Protein AF-A0A645HRT8-F1 (afdb_monomer_lite)

Secondary structure (DSSP, 8-state):
--SSHHHHHHHHHHHHTGGGTT-HHHHHHHHHHHHHHHHHHHHHS-HHHHHHHHHHHHHHHHHHHHHTT--HHHHHHTHHHHHHHHHHHHHHHHHHHHHT--EETTEE--

Foldseek 3Di:
DDPDDVRVLLVCLVCLCVVVVVDLVSLVVVLCCQQCVLVVCVVPHDVVVSVVVLVVVLVVLQVVCVVVVHDSVCCNVCVNVVSVSSVSSSVVNVVCVVVQQSADVNRRDD

Structure (mmCIF, N/CA/C/O backbone):
data_AF-A0A645HRT8-F1
#
_entry.id   AF-A0A645HRT8-F1
#
loop_
_atom_site.group_PDB
_ato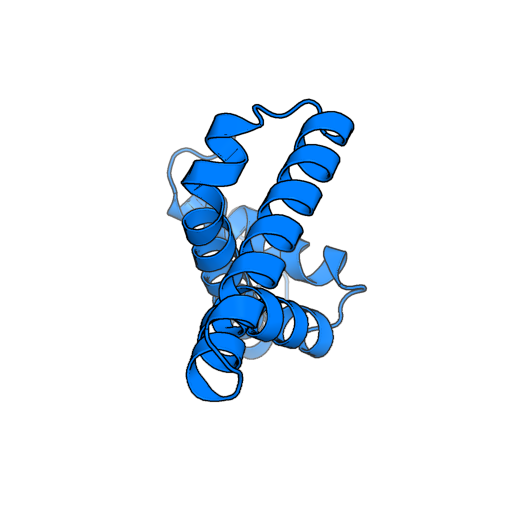m_site.id
_atom_site.type_symbol
_atom_site.label_atom_id
_atom_site.label_alt_id
_atom_site.label_comp_id
_atom_site.label_asym_id
_atom_site.label_entity_id
_atom_site.label_seq_id
_atom_site.pdbx_PDB_ins_code
_atom_site.Cartn_x
_atom_site.Cartn_y
_atom_site.Cartn_z
_atom_site.occupancy
_atom_site.B_iso_or_equiv
_atom_site.auth_seq_id
_atom_site.auth_comp_id
_atom_site.auth_asym_id
_atom_site.auth_atom_id
_atom_site.pdbx_PDB_model_num
ATOM 1 N N . MET A 1 1 ? -23.014 8.553 2.210 1.00 74.31 1 MET A N 1
ATOM 2 C CA . MET A 1 1 ? -23.160 7.645 3.375 1.00 74.31 1 MET A CA 1
ATOM 3 C C . MET A 1 1 ? -22.363 8.169 4.558 1.00 74.31 1 MET A C 1
ATOM 5 O O . MET A 1 1 ? -22.866 8.073 5.666 1.00 74.31 1 MET A O 1
ATOM 9 N N . TYR A 1 2 ? -21.183 8.746 4.314 1.00 83.88 2 TYR A N 1
ATOM 10 C CA . TYR A 1 2 ? -20.426 9.544 5.279 1.00 83.88 2 TYR A CA 1
ATOM 11 C C . TYR A 1 2 ? -20.302 10.979 4.769 1.00 83.88 2 TYR A C 1
ATOM 13 O O . TYR A 1 2 ? -20.297 11.171 3.549 1.00 83.88 2 TYR A O 1
ATOM 21 N N . ASP A 1 3 ? -20.225 11.938 5.689 1.00 86.38 3 ASP A N 1
ATOM 22 C CA . ASP A 1 3 ? -20.202 13.371 5.373 1.00 86.38 3 ASP A CA 1
ATOM 23 C C . ASP A 1 3 ? -18.773 13.905 5.195 1.00 86.38 3 ASP A C 1
ATOM 25 O O . ASP A 1 3 ? -18.561 14.916 4.527 1.00 86.38 3 ASP A O 1
ATOM 29 N N . ASN A 1 4 ? -17.781 13.202 5.746 1.00 91.62 4 ASN A N 1
ATOM 30 C CA . ASN A 1 4 ? -16.364 13.534 5.642 1.00 91.62 4 ASN A CA 1
ATOM 31 C C . ASN A 1 4 ? -15.490 12.264 5.582 1.00 91.62 4 ASN A C 1
ATOM 33 O O . ASN A 1 4 ? -15.971 11.127 5.664 1.00 91.62 4 ASN A O 1
ATOM 37 N N . TYR A 1 5 ? -14.192 12.477 5.370 1.00 89.69 5 TYR A N 1
ATOM 38 C CA . TYR A 1 5 ? -13.203 11.411 5.249 1.00 89.69 5 TYR A CA 1
ATOM 39 C C . TYR A 1 5 ? -12.982 10.676 6.576 1.00 89.69 5 TYR A C 1
ATOM 41 O O . TYR A 1 5 ? -12.878 9.449 6.563 1.00 89.69 5 TYR A O 1
ATOM 49 N N . GLU A 1 6 ? -12.955 11.386 7.708 1.00 87.94 6 GLU A N 1
ATOM 50 C CA . GLU A 1 6 ? -12.772 10.766 9.022 1.00 87.94 6 GLU A CA 1
ATOM 51 C C . GLU A 1 6 ? -13.903 9.781 9.353 1.00 87.94 6 GLU A C 1
ATOM 53 O O . GLU A 1 6 ? -13.641 8.645 9.747 1.00 87.94 6 GLU A O 1
ATOM 58 N N . ASP A 1 7 ? -15.153 10.168 9.105 1.00 86.69 7 ASP A N 1
ATOM 59 C CA . ASP A 1 7 ? -16.335 9.332 9.320 1.00 86.69 7 ASP A CA 1
ATOM 60 C C . ASP A 1 7 ? -16.302 8.077 8.442 1.00 86.69 7 ASP A C 1
ATOM 62 O O . ASP A 1 7 ? -16.675 6.981 8.878 1.00 86.69 7 ASP A O 1
ATOM 66 N N . ALA A 1 8 ? -15.828 8.219 7.200 1.00 89.44 8 ALA A N 1
ATOM 67 C CA . ALA A 1 8 ? -15.639 7.091 6.301 1.00 89.44 8 ALA A CA 1
ATOM 68 C C . ALA A 1 8 ? -14.543 6.147 6.812 1.00 89.44 8 ALA A C 1
ATOM 70 O O . ALA A 1 8 ? -14.750 4.932 6.842 1.00 89.44 8 ALA A O 1
ATOM 71 N N . LEU A 1 9 ? -13.405 6.687 7.252 1.00 89.06 9 LEU A N 1
ATOM 72 C CA . LEU A 1 9 ? -12.297 5.906 7.796 1.00 89.06 9 LEU A CA 1
ATOM 73 C C . LEU A 1 9 ? -12.735 5.121 9.043 1.00 89.06 9 LEU A C 1
ATOM 75 O O . LEU A 1 9 ? -12.528 3.907 9.113 1.00 89.06 9 LEU A O 1
ATOM 79 N N . GLU A 1 10 ? -13.421 5.772 9.981 1.00 87.12 10 GLU A N 1
ATOM 80 C CA . GLU A 1 10 ? -13.972 5.152 11.193 1.00 87.12 10 GLU A CA 1
ATOM 81 C C . GLU A 1 10 ? -15.011 4.068 10.857 1.00 87.12 10 GLU A C 1
ATOM 83 O O . GLU A 1 10 ? -15.028 2.968 11.421 1.00 87.12 10 GLU A O 1
ATOM 88 N N . GLY A 1 11 ? -15.877 4.347 9.881 1.00 85.06 11 GLY A N 1
ATOM 89 C CA . GLY A 1 11 ? -16.876 3.409 9.387 1.00 85.06 11 GLY A CA 1
ATOM 90 C C . GLY A 1 11 ? -16.275 2.129 8.802 1.00 85.06 11 GLY A C 1
ATOM 91 O O . GLY A 1 11 ? -16.716 1.025 9.134 1.00 85.06 11 GLY A O 1
ATOM 92 N N . PHE A 1 12 ? -15.249 2.268 7.962 1.00 86.75 12 PHE A N 1
ATOM 93 C CA . PHE A 1 12 ? -14.576 1.147 7.301 1.00 86.75 12 PHE A CA 1
ATOM 94 C C . PHE A 1 12 ? -13.651 0.354 8.233 1.00 86.75 12 PHE A C 1
ATOM 96 O O . PHE A 1 12 ? -13.495 -0.859 8.057 1.00 86.75 12 PHE A O 1
ATOM 103 N N . THR A 1 13 ? -13.088 0.999 9.256 1.00 87.31 13 THR A N 1
ATOM 104 C CA . THR A 1 13 ? -12.141 0.394 10.208 1.00 87.31 13 THR A CA 1
ATOM 105 C C . THR A 1 13 ? -12.698 -0.850 10.911 1.00 87.31 13 THR A C 1
ATOM 107 O O . THR A 1 13 ? -11.959 -1.791 11.210 1.00 87.31 13 THR A O 1
ATOM 110 N N . LYS A 1 14 ? -14.015 -0.913 11.125 1.00 78.31 14 LYS A N 1
ATOM 111 C CA . LYS A 1 14 ? -14.680 -2.056 11.779 1.00 78.31 14 LYS A CA 1
ATOM 112 C C . LYS A 1 14 ? -14.70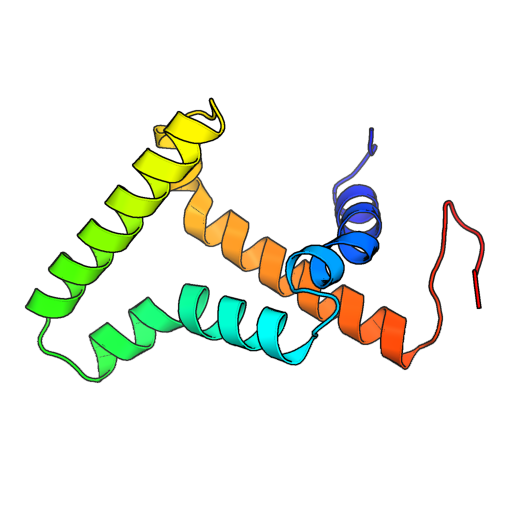2 -3.319 10.928 1.00 78.31 14 LYS A C 1
ATOM 114 O O . LYS A 1 14 ? -14.714 -4.420 11.466 1.00 78.31 14 LYS A O 1
ATOM 119 N N . ASN A 1 15 ? -14.703 -3.159 9.608 1.00 86.44 15 ASN A N 1
ATOM 120 C CA . ASN A 1 15 ? -14.867 -4.265 8.670 1.00 86.44 15 ASN A CA 1
ATOM 121 C C . ASN A 1 15 ? -13.540 -4.702 8.047 1.00 86.44 15 ASN A C 1
ATOM 123 O O . ASN A 1 15 ? -13.454 -5.811 7.528 1.00 86.44 15 ASN A O 1
ATOM 127 N N . VAL A 1 16 ? -12.500 -3.861 8.108 1.00 91.56 16 VAL A N 1
ATOM 128 C CA . VAL A 1 16 ? -11.238 -4.117 7.398 1.00 91.56 16 VAL A CA 1
ATOM 129 C C . VAL A 1 16 ? -10.613 -5.462 7.784 1.00 91.56 16 VAL A C 1
ATOM 131 O O . VAL A 1 16 ? -10.195 -6.219 6.915 1.00 91.56 16 VAL A O 1
ATOM 134 N N . ILE A 1 17 ? -10.634 -5.816 9.071 1.00 92.50 17 ILE A N 1
ATOM 135 C CA . ILE A 1 17 ? -10.040 -7.060 9.583 1.00 92.50 17 ILE A CA 1
ATOM 136 C C . ILE A 1 17 ? -10.903 -8.286 9.261 1.00 92.50 17 ILE A C 1
ATOM 138 O O . ILE A 1 17 ? -10.376 -9.389 9.104 1.00 92.50 17 ILE A O 1
ATOM 142 N N . ALA A 1 18 ? -12.214 -8.107 9.075 1.00 91.31 18 ALA A N 1
ATOM 143 C CA . ALA A 1 18 ? -13.110 -9.189 8.676 1.00 91.31 18 ALA A CA 1
ATOM 144 C C . ALA A 1 18 ? -12.764 -9.734 7.278 1.00 91.31 18 ALA A C 1
ATOM 146 O O . ALA A 1 18 ? -12.860 -10.942 7.064 1.00 91.31 18 ALA A O 1
ATOM 147 N N . PHE A 1 19 ? -12.255 -8.893 6.364 1.00 91.25 19 PHE A N 1
ATOM 148 C CA . PHE A 1 19 ? -11.754 -9.345 5.056 1.00 91.25 19 PHE A CA 1
ATOM 149 C C . PHE A 1 19 ? -10.559 -10.302 5.160 1.00 91.25 19 PHE A C 1
ATOM 151 O O . PHE A 1 19 ? -10.325 -11.094 4.251 1.00 91.25 19 PHE A O 1
ATOM 158 N N . PHE A 1 20 ? -9.835 -10.269 6.279 1.00 94.44 20 PHE A N 1
ATOM 159 C CA . PHE A 1 20 ? -8.686 -11.130 6.559 1.00 94.44 20 PHE A CA 1
ATOM 160 C C . PHE A 1 20 ? -9.031 -12.260 7.539 1.00 94.44 20 PHE A C 1
ATOM 162 O O . PHE A 1 20 ? -8.177 -12.703 8.308 1.00 94.44 20 PHE A O 1
ATOM 169 N N . GLY A 1 21 ? -10.292 -12.707 7.570 1.00 92.38 21 GLY A N 1
ATOM 170 C CA . GLY A 1 21 ? -10.729 -13.790 8.459 1.00 92.38 21 GLY A CA 1
ATOM 171 C C . GLY A 1 21 ? -10.584 -13.438 9.941 1.00 92.38 21 GLY A C 1
ATOM 172 O O . GLY A 1 21 ? -10.276 -14.297 10.761 1.00 92.38 21 GLY A O 1
ATOM 173 N N . ASN A 1 22 ? -10.747 -12.156 10.275 1.00 91.56 22 ASN A N 1
ATOM 174 C CA . ASN A 1 22 ? -10.535 -11.591 11.605 1.00 91.56 22 ASN A CA 1
ATOM 175 C C . ASN A 1 22 ? -9.074 -11.658 12.121 1.00 91.56 22 ASN A C 1
ATOM 177 O O . ASN A 1 22 ? -8.818 -11.496 13.317 1.00 91.56 22 ASN A O 1
ATOM 181 N N . SER A 1 23 ? -8.099 -11.887 11.230 1.00 94.00 23 SER A N 1
ATOM 182 C CA . SER A 1 23 ? -6.674 -11.968 11.567 1.00 94.00 23 SER A CA 1
ATOM 183 C C . SER A 1 23 ? -5.938 -10.656 11.287 1.00 94.00 23 SER A C 1
ATOM 185 O O . SER A 1 23 ? -5.655 -10.299 10.143 1.00 94.00 23 SER A O 1
ATOM 187 N N . TYR A 1 24 ? -5.543 -9.966 12.360 1.00 92.88 24 TYR A N 1
ATOM 188 C CA . TYR A 1 24 ? -4.714 -8.755 12.282 1.00 92.88 24 TYR A CA 1
ATOM 189 C C . TYR A 1 24 ? -3.339 -9.025 11.667 1.00 92.88 24 TYR A C 1
ATOM 191 O O . TYR A 1 24 ? -2.826 -8.204 10.913 1.00 92.88 24 TYR A O 1
ATOM 199 N N . VAL A 1 25 ? -2.751 -10.188 11.965 1.00 95.38 25 VAL A N 1
ATOM 200 C CA . VAL A 1 25 ? -1.444 -10.580 11.423 1.00 95.38 25 VAL A CA 1
ATOM 201 C C . VAL A 1 25 ? -1.522 -10.696 9.903 1.00 95.38 25 VAL A C 1
ATOM 203 O O . VAL A 1 25 ? -0.674 -10.146 9.205 1.00 95.38 25 VAL A O 1
ATOM 206 N N . ALA A 1 26 ? -2.572 -11.341 9.383 1.00 96.38 26 ALA A N 1
ATOM 207 C CA . ALA A 1 26 ? -2.777 -11.464 7.944 1.00 96.38 26 ALA A CA 1
ATOM 208 C C . ALA A 1 26 ? -2.977 -10.093 7.275 1.00 96.38 26 ALA A C 1
ATOM 210 O O . ALA A 1 26 ? -2.359 -9.831 6.246 1.00 96.38 26 ALA A O 1
ATOM 211 N N . ALA A 1 27 ? -3.767 -9.201 7.885 1.00 96.38 27 ALA A N 1
ATOM 212 C CA . ALA A 1 27 ? -4.003 -7.851 7.367 1.00 96.38 27 ALA A CA 1
ATOM 213 C C . ALA A 1 27 ? -2.712 -7.015 7.271 1.00 96.38 27 ALA A C 1
ATOM 215 O O . ALA A 1 27 ? -2.445 -6.389 6.243 1.00 96.38 27 ALA A O 1
ATOM 216 N N . ILE A 1 28 ? -1.886 -7.036 8.324 1.00 96.12 28 ILE A N 1
ATOM 217 C CA . ILE A 1 28 ? -0.614 -6.302 8.375 1.00 96.12 28 ILE A CA 1
ATOM 218 C C . ILE A 1 28 ? 0.384 -6.875 7.368 1.00 96.12 28 ILE A C 1
ATOM 220 O O . ILE A 1 28 ? 0.992 -6.113 6.623 1.00 96.12 28 ILE A O 1
ATOM 224 N N . LEU A 1 29 ? 0.544 -8.202 7.317 1.00 96.94 29 LEU A N 1
ATOM 225 C CA . LEU A 1 29 ? 1.463 -8.845 6.373 1.00 96.94 29 LEU A CA 1
ATOM 226 C C . LEU A 1 29 ? 1.060 -8.563 4.928 1.00 96.94 29 LEU A C 1
ATOM 228 O O . LEU A 1 29 ? 1.907 -8.189 4.120 1.00 96.94 29 LEU A O 1
ATOM 232 N N . PHE A 1 30 ? -0.232 -8.680 4.616 1.00 96.62 30 PHE A N 1
ATOM 233 C CA . PHE A 1 30 ? -0.751 -8.340 3.298 1.00 96.62 30 PHE A CA 1
ATOM 234 C C . PHE A 1 30 ? -0.418 -6.894 2.922 1.00 96.62 30 PHE A C 1
ATOM 236 O O . PHE A 1 30 ? 0.072 -6.638 1.820 1.00 96.62 30 PHE A O 1
ATOM 243 N N . TRP A 1 31 ? -0.649 -5.950 3.839 1.00 97.38 31 TRP A N 1
ATOM 244 C CA . TRP A 1 31 ? -0.369 -4.540 3.600 1.00 97.38 31 TRP A CA 1
ATOM 245 C C . TRP A 1 31 ? 1.129 -4.260 3.427 1.00 97.38 31 TRP A C 1
ATOM 247 O O . TRP A 1 31 ? 1.505 -3.602 2.459 1.00 97.38 31 TRP A O 1
ATOM 257 N N . LEU A 1 32 ? 1.988 -4.802 4.296 1.00 96.69 32 LEU A N 1
ATOM 258 C CA . LEU A 1 32 ? 3.442 -4.626 4.220 1.00 96.69 32 LEU A CA 1
ATOM 259 C C . LEU A 1 32 ? 4.018 -5.180 2.916 1.00 96.69 32 LEU A C 1
ATOM 261 O O . LEU A 1 32 ? 4.812 -4.505 2.268 1.00 96.69 32 LEU A O 1
ATOM 265 N N . ILE A 1 33 ? 3.593 -6.378 2.508 1.00 95.62 33 ILE A N 1
ATOM 266 C CA . ILE A 1 33 ? 4.039 -6.988 1.251 1.00 95.62 33 ILE A CA 1
ATOM 267 C C . ILE A 1 33 ? 3.539 -6.167 0.058 1.00 95.62 33 ILE A C 1
ATOM 269 O O . ILE A 1 33 ? 4.303 -5.905 -0.865 1.00 95.62 33 ILE A O 1
ATOM 273 N N . SER A 1 34 ? 2.283 -5.717 0.075 1.00 95.25 34 SER A N 1
ATOM 274 C CA . SER A 1 34 ? 1.704 -4.988 -1.061 1.00 95.25 34 SER A CA 1
ATOM 275 C C . SER A 1 34 ? 2.286 -3.580 -1.214 1.00 95.25 34 SER A C 1
ATOM 277 O O . SER A 1 34 ? 2.619 -3.167 -2.321 1.00 95.25 34 SER A O 1
ATOM 279 N N . PHE A 1 35 ? 2.425 -2.839 -0.111 1.00 95.62 35 PHE A N 1
ATOM 280 C CA . PHE A 1 35 ? 2.923 -1.462 -0.113 1.00 95.62 35 PHE A CA 1
ATOM 281 C C . PHE A 1 35 ? 4.454 -1.402 -0.185 1.00 95.62 35 PHE A C 1
ATOM 283 O O . PHE A 1 35 ? 5.014 -0.633 -0.962 1.00 95.62 35 PHE A O 1
ATOM 290 N N . GLY A 1 36 ? 5.136 -2.249 0.589 1.00 94.69 36 GLY A N 1
ATOM 291 C CA . GLY A 1 36 ? 6.596 -2.313 0.656 1.00 94.69 36 GLY A CA 1
ATOM 292 C C . GLY A 1 36 ? 7.245 -3.199 -0.409 1.00 94.69 36 GLY A C 1
ATOM 293 O O . GLY A 1 36 ? 8.446 -3.079 -0.638 1.00 94.69 36 GLY A O 1
ATOM 294 N N . GLY A 1 37 ? 6.487 -4.056 -1.100 1.00 93.88 37 GLY A N 1
ATOM 295 C CA . GLY A 1 37 ? 7.041 -5.033 -2.045 1.00 93.88 37 GLY A CA 1
ATOM 296 C C . GLY A 1 37 ? 7.852 -4.409 -3.181 1.00 93.88 37 GLY A C 1
ATOM 297 O O . GLY A 1 37 ? 8.886 -4.953 -3.563 1.00 93.88 37 GLY A O 1
ATOM 298 N N . ILE A 1 38 ? 7.455 -3.222 -3.659 1.00 93.94 38 ILE A N 1
ATOM 299 C CA . ILE A 1 38 ? 8.227 -2.485 -4.671 1.00 93.94 38 ILE A CA 1
ATOM 300 C C . ILE A 1 38 ? 9.606 -2.067 -4.142 1.00 93.94 38 ILE A C 1
ATOM 302 O O . ILE A 1 38 ? 10.596 -2.185 -4.859 1.00 93.94 38 ILE A O 1
ATOM 306 N N . ILE A 1 39 ? 9.681 -1.642 -2.877 1.00 94.62 39 ILE A N 1
ATOM 307 C CA . ILE A 1 39 ? 10.930 -1.236 -2.223 1.00 94.62 39 ILE A CA 1
ATOM 308 C C . ILE A 1 39 ? 11.837 -2.459 -2.085 1.00 94.62 39 ILE A C 1
ATOM 310 O O . ILE A 1 39 ? 12.993 -2.410 -2.492 1.00 94.62 39 ILE A O 1
ATOM 314 N N . CYS A 1 40 ? 11.301 -3.585 -1.602 1.00 94.94 40 CYS A N 1
ATOM 315 C CA . CYS A 1 40 ? 12.063 -4.825 -1.457 1.00 94.94 40 CYS A CA 1
ATOM 316 C C . CYS A 1 40 ? 12.676 -5.298 -2.783 1.00 94.94 40 CYS A C 1
ATOM 318 O O . CYS A 1 40 ? 13.846 -5.672 -2.816 1.00 94.94 40 CYS A O 1
ATOM 320 N N . ILE A 1 41 ? 11.912 -5.262 -3.879 1.00 96.19 41 ILE A N 1
ATOM 321 C CA . ILE A 1 41 ? 12.399 -5.718 -5.187 1.00 96.19 41 ILE A CA 1
ATOM 322 C C . ILE A 1 41 ? 13.485 -4.791 -5.723 1.00 96.19 41 ILE A C 1
ATOM 324 O O . ILE A 1 41 ? 14.533 -5.279 -6.136 1.00 96.19 41 ILE A O 1
ATOM 328 N N . VAL A 1 42 ? 13.280 -3.473 -5.659 1.00 96.25 42 VAL A N 1
ATOM 329 C CA . VAL A 1 42 ? 14.271 -2.495 -6.134 1.00 96.25 42 VAL A CA 1
ATOM 330 C C . VAL A 1 42 ? 15.572 -2.565 -5.328 1.00 96.25 42 VAL A C 1
ATOM 332 O O . VAL A 1 42 ? 16.645 -2.372 -5.892 1.00 96.25 42 VAL A O 1
ATOM 335 N N . SER A 1 43 ? 15.500 -2.842 -4.023 1.00 96.06 43 SER A N 1
ATOM 336 C CA . SER A 1 43 ? 16.682 -2.886 -3.155 1.00 96.06 43 SER A CA 1
ATOM 337 C C . SER A 1 43 ? 17.496 -4.178 -3.257 1.00 96.06 43 SER A C 1
ATOM 339 O O . SER A 1 43 ? 18.680 -4.157 -2.934 1.00 96.06 43 SER A O 1
ATOM 341 N N . VAL A 1 44 ? 16.882 -5.298 -3.653 1.00 96.69 44 VAL A N 1
ATOM 342 C CA . VAL A 1 44 ? 17.514 -6.630 -3.578 1.00 96.69 44 VAL A CA 1
ATOM 343 C C . VAL A 1 44 ? 17.775 -7.241 -4.955 1.00 96.69 44 VAL A C 1
ATOM 345 O O . VAL A 1 44 ? 18.750 -7.973 -5.122 1.00 96.69 44 VAL A O 1
ATOM 348 N N . LEU A 1 45 ? 16.922 -6.970 -5.946 1.00 96.06 45 LEU A N 1
ATOM 349 C CA . LEU A 1 45 ? 16.970 -7.622 -7.254 1.00 96.06 45 LEU A CA 1
ATOM 350 C C . LEU A 1 45 ? 17.445 -6.672 -8.365 1.00 96.06 45 LEU A C 1
ATOM 352 O O . LEU A 1 45 ? 17.290 -5.455 -8.266 1.00 96.06 45 LEU A O 1
ATOM 356 N N . PRO A 1 46 ? 17.982 -7.218 -9.474 1.00 96.88 46 PRO A N 1
ATOM 357 C CA . PRO A 1 46 ? 18.261 -6.440 -10.676 1.00 96.88 46 PRO A CA 1
ATOM 358 C C . PRO A 1 46 ? 17.027 -5.693 -11.199 1.00 96.88 46 PRO A C 1
ATOM 360 O O . PRO A 1 46 ? 15.913 -6.216 -11.171 1.00 96.88 46 PRO A O 1
ATOM 363 N N . LEU A 1 47 ? 17.243 -4.512 -11.783 1.00 93.50 47 LEU A N 1
ATOM 364 C CA . LEU A 1 47 ? 16.184 -3.566 -12.163 1.00 93.50 47 LEU A CA 1
ATOM 365 C C . LEU A 1 47 ? 15.137 -4.126 -13.153 1.00 93.50 47 LEU A C 1
ATOM 367 O O . LEU A 1 47 ? 13.995 -3.672 -13.169 1.00 93.50 47 LEU A O 1
ATOM 371 N N . TRP A 1 48 ? 15.474 -5.150 -13.944 1.00 95.88 48 TRP A N 1
ATOM 372 C CA . TRP A 1 48 ? 14.508 -5.856 -14.804 1.00 95.88 48 TRP A CA 1
ATOM 373 C C . TRP A 1 48 ? 13.422 -6.611 -14.036 1.00 95.88 48 TRP A C 1
ATOM 375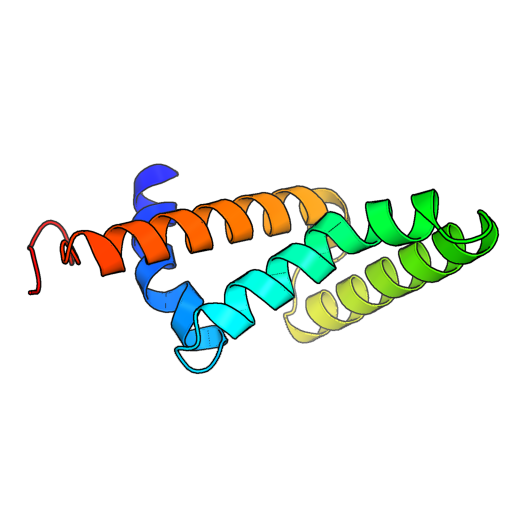 O O . TRP A 1 48 ? 12.290 -6.683 -14.516 1.00 95.88 48 TRP A O 1
ATOM 385 N N . TRP A 1 49 ? 13.697 -7.083 -12.819 1.00 96.88 49 TRP A N 1
ATOM 386 C CA . TRP A 1 49 ? 12.660 -7.670 -11.967 1.00 96.88 49 TRP A CA 1
ATOM 387 C C . TRP A 1 49 ? 11.628 -6.637 -11.518 1.00 96.88 49 TRP A C 1
ATOM 389 O O . TRP A 1 49 ? 10.447 -6.965 -11.417 1.00 96.88 49 TRP A O 1
ATOM 399 N N . THR A 1 50 ? 12.035 -5.380 -11.332 1.00 96.00 50 THR A N 1
ATOM 400 C CA . THR A 1 50 ? 11.116 -4.278 -11.024 1.00 96.00 50 THR A CA 1
ATOM 401 C C . THR A 1 50 ? 10.098 -4.077 -12.143 1.00 96.00 50 THR A C 1
ATOM 403 O O . THR A 1 50 ? 8.911 -3.914 -11.865 1.00 96.00 50 THR A O 1
ATOM 406 N N . LEU A 1 51 ? 10.526 -4.148 -13.409 1.00 96.62 51 LEU A N 1
ATOM 407 C CA . LEU A 1 51 ? 9.617 -4.025 -14.551 1.00 96.62 51 LEU A CA 1
ATOM 408 C C . LEU A 1 51 ? 8.591 -5.167 -14.576 1.00 96.62 51 LEU A C 1
ATOM 410 O O . LEU A 1 51 ? 7.395 -4.914 -14.710 1.00 96.62 51 LEU A O 1
ATOM 414 N N . ILE A 1 52 ? 9.044 -6.411 -14.383 1.00 97.31 52 ILE A N 1
ATOM 415 C CA . ILE A 1 52 ? 8.162 -7.587 -14.303 1.00 97.31 52 ILE A CA 1
ATOM 416 C C . ILE A 1 52 ? 7.156 -7.424 -13.156 1.00 97.31 52 ILE A C 1
ATOM 418 O O . ILE A 1 52 ? 5.965 -7.677 -13.327 1.00 97.31 52 ILE A O 1
ATOM 422 N N . TYR A 1 53 ? 7.610 -6.953 -11.996 1.00 96.62 53 TYR A N 1
ATOM 423 C CA . TYR A 1 53 ? 6.753 -6.739 -10.836 1.00 96.62 53 TYR A CA 1
ATOM 424 C C . TYR A 1 53 ? 5.688 -5.660 -11.069 1.00 96.62 53 TYR A C 1
ATOM 426 O O . TYR A 1 53 ? 4.520 -5.867 -10.741 1.00 96.62 53 TYR A O 1
ATOM 434 N N . ILE A 1 54 ? 6.053 -4.535 -11.693 1.00 96.06 54 ILE A N 1
ATOM 435 C CA . ILE A 1 54 ? 5.099 -3.478 -12.060 1.00 96.06 54 ILE A CA 1
ATOM 436 C C . ILE A 1 54 ? 4.046 -4.019 -13.035 1.00 96.06 54 ILE A C 1
ATOM 438 O O . ILE A 1 54 ? 2.855 -3.765 -12.847 1.00 96.06 54 ILE A O 1
ATOM 442 N N . LEU A 1 55 ? 4.452 -4.811 -14.033 1.00 97.50 55 LEU A N 1
ATOM 443 C CA . LEU A 1 55 ? 3.520 -5.453 -14.964 1.00 97.50 55 LEU A CA 1
ATOM 444 C C . LEU A 1 55 ? 2.552 -6.399 -14.241 1.00 97.50 55 LEU A C 1
ATOM 446 O O . LEU A 1 55 ? 1.357 -6.382 -14.530 1.00 97.50 55 LEU A O 1
ATOM 450 N N . MET A 1 56 ? 3.036 -7.166 -13.260 1.00 96.88 56 MET A N 1
ATOM 451 C CA . MET A 1 56 ? 2.194 -8.031 -12.426 1.00 96.88 56 MET A CA 1
ATOM 452 C C . MET A 1 56 ? 1.192 -7.218 -11.595 1.00 96.88 56 MET A C 1
ATOM 454 O O . MET A 1 56 ? 0.008 -7.557 -11.563 1.00 96.88 56 MET A O 1
ATOM 458 N N . ILE A 1 57 ? 1.614 -6.108 -10.975 1.00 96.25 57 ILE A N 1
ATOM 459 C CA . ILE A 1 57 ? 0.699 -5.204 -10.258 1.00 96.25 57 ILE A CA 1
ATOM 460 C C . ILE A 1 57 ? -0.384 -4.687 -11.209 1.00 96.25 57 ILE A C 1
ATOM 462 O O . ILE A 1 57 ? -1.570 -4.827 -10.905 1.00 96.25 57 ILE A O 1
ATOM 466 N N . ILE A 1 58 ? -0.004 -4.148 -12.369 1.00 97.56 58 ILE A N 1
ATOM 467 C CA . ILE A 1 58 ? -0.956 -3.609 -13.350 1.00 97.56 58 ILE A CA 1
ATOM 468 C C . ILE A 1 58 ? -1.936 -4.696 -13.805 1.00 97.56 58 ILE A C 1
ATOM 470 O O . ILE A 1 58 ? -3.145 -4.468 -13.783 1.00 97.56 58 ILE A O 1
ATOM 474 N N . ALA A 1 59 ? -1.452 -5.897 -14.129 1.00 98.00 59 ALA A N 1
ATOM 475 C CA . ALA A 1 59 ? -2.298 -7.019 -14.528 1.00 98.00 59 ALA A CA 1
ATOM 476 C C . ALA A 1 59 ? -3.324 -7.377 -13.441 1.00 98.00 59 ALA A C 1
ATOM 478 O O . ALA A 1 59 ? -4.519 -7.481 -13.725 1.00 98.00 59 ALA A O 1
ATOM 479 N N . THR A 1 60 ? -2.899 -7.483 -12.174 1.00 96.31 60 THR A N 1
ATOM 480 C CA . THR A 1 60 ? -3.841 -7.745 -11.071 1.00 96.31 60 THR A CA 1
ATOM 481 C C . THR A 1 60 ? -4.875 -6.632 -10.920 1.00 96.31 60 THR A C 1
ATOM 483 O O . THR A 1 60 ? -6.050 -6.925 -10.697 1.00 96.31 60 THR A O 1
ATOM 486 N N . ARG A 1 61 ? -4.485 -5.359 -11.086 1.00 95.88 61 ARG A N 1
ATOM 487 C CA . ARG A 1 61 ? -5.428 -4.233 -11.025 1.00 95.88 61 ARG A CA 1
ATOM 488 C C . ARG A 1 61 ? -6.443 -4.286 -12.159 1.00 95.88 61 ARG A C 1
ATOM 490 O O . ARG A 1 61 ? -7.620 -4.044 -11.901 1.00 95.88 61 ARG A O 1
ATOM 497 N N . ILE A 1 62 ? -6.030 -4.653 -13.371 1.00 97.62 62 ILE A N 1
ATOM 498 C CA . ILE A 1 62 ? -6.937 -4.828 -14.513 1.00 97.62 62 ILE A CA 1
ATOM 499 C C . ILE A 1 62 ? -7.954 -5.934 -14.216 1.00 97.62 62 ILE A C 1
ATOM 501 O O . ILE A 1 62 ? -9.155 -5.704 -14.367 1.00 97.62 62 ILE A O 1
ATOM 505 N N . PHE A 1 63 ? -7.513 -7.101 -13.736 1.00 97.81 63 PHE A N 1
ATOM 506 C CA . PHE A 1 63 ? -8.422 -8.212 -13.436 1.00 97.81 63 PHE A CA 1
ATOM 507 C C . PHE A 1 63 ? -9.410 -7.884 -12.312 1.00 97.81 63 PHE A C 1
ATOM 509 O O . PHE A 1 63 ? -10.609 -8.137 -12.454 1.00 97.81 63 PHE A O 1
ATOM 516 N N . ILE A 1 64 ? -8.937 -7.271 -11.223 1.00 95.94 64 ILE A N 1
ATOM 517 C CA . ILE A 1 64 ? -9.790 -6.882 -10.090 1.00 95.94 64 ILE A CA 1
ATOM 518 C C . ILE A 1 64 ? -10.797 -5.811 -10.515 1.00 95.94 64 ILE A C 1
ATOM 520 O O . ILE A 1 64 ? -11.980 -5.929 -10.192 1.00 95.94 64 ILE A O 1
ATOM 524 N N . SER A 1 65 ? -10.354 -4.805 -11.274 1.00 97.12 65 SER A N 1
ATOM 525 C CA . SER A 1 65 ? -11.223 -3.728 -11.763 1.00 97.12 65 SER A CA 1
ATOM 526 C C . SER A 1 65 ? -12.285 -4.267 -12.714 1.00 97.12 65 SER A C 1
ATOM 528 O O . SER A 1 65 ? -13.456 -3.934 -12.568 1.00 97.12 65 SER A O 1
ATOM 530 N N . SER A 1 66 ? -11.902 -5.161 -13.629 1.00 96.81 66 SER A N 1
ATOM 531 C CA . SER A 1 66 ? -12.829 -5.772 -14.589 1.00 96.81 66 SER A CA 1
ATOM 532 C C . SER A 1 66 ? -13.879 -6.631 -13.884 1.00 96.81 66 SER A C 1
ATOM 534 O O . SER A 1 66 ? -15.070 -6.507 -14.160 1.00 96.81 66 SER A O 1
ATOM 536 N N . THR A 1 67 ? -13.454 -7.449 -12.916 1.00 97.06 67 THR A N 1
ATOM 537 C CA . THR A 1 67 ? -14.362 -8.308 -12.135 1.00 97.06 67 THR A CA 1
ATOM 538 C C . THR A 1 67 ? -15.305 -7.478 -11.262 1.00 97.06 67 THR A C 1
ATOM 540 O O . THR A 1 67 ? -16.492 -7.776 -11.167 1.00 97.06 67 THR A O 1
ATOM 543 N N . SER A 1 68 ? -14.797 -6.392 -10.674 1.00 95.31 68 SER A N 1
ATOM 544 C CA . SER A 1 68 ? -15.568 -5.490 -9.806 1.00 95.31 68 SER A CA 1
ATOM 545 C C . SER A 1 68 ? -16.348 -4.414 -10.570 1.00 95.31 68 SER A C 1
ATOM 547 O O . SER A 1 68 ? -17.017 -3.599 -9.940 1.00 95.31 68 SER A O 1
ATOM 549 N N . ARG A 1 69 ? -16.256 -4.379 -11.910 1.00 96.06 69 ARG A N 1
ATOM 550 C CA . ARG A 1 69 ? -16.821 -3.331 -12.786 1.00 96.06 69 ARG A CA 1
ATOM 551 C C . ARG A 1 69 ? -16.405 -1.905 -12.396 1.00 96.06 69 ARG A C 1
ATOM 553 O O . ARG A 1 69 ? -17.179 -0.962 -12.533 1.00 96.06 69 ARG A O 1
ATOM 560 N N . GLN A 1 70 ? -15.184 -1.754 -11.896 1.00 95.88 70 GLN A N 1
ATOM 561 C CA . GLN A 1 70 ? -14.597 -0.465 -11.542 1.00 95.88 70 GLN A CA 1
ATOM 562 C C . GLN A 1 70 ? -13.779 0.093 -12.709 1.00 95.88 70 GLN A C 1
ATOM 564 O O . GLN A 1 70 ? -13.292 -0.656 -13.560 1.00 95.88 70 GLN A O 1
ATOM 569 N N . ASN A 1 71 ? -13.594 1.413 -12.736 1.00 97.31 71 ASN A N 1
ATOM 570 C CA . ASN A 1 71 ? -12.749 2.056 -13.732 1.00 97.31 71 ASN A CA 1
ATOM 571 C C . ASN A 1 71 ? -11.288 1.592 -13.574 1.00 97.31 71 ASN A C 1
ATOM 573 O O . ASN A 1 71 ? -10.667 1.774 -12.527 1.00 97.31 71 ASN A O 1
ATOM 577 N N . ILE A 1 72 ? -10.744 0.983 -14.629 1.00 97.06 72 ILE A N 1
ATOM 578 C CA . ILE A 1 72 ? -9.391 0.411 -14.635 1.00 97.06 72 ILE A CA 1
ATOM 579 C C . ILE A 1 72 ? -8.327 1.502 -14.453 1.00 97.06 72 ILE A C 1
ATOM 581 O O . ILE A 1 72 ? -7.394 1.323 -13.672 1.00 97.06 72 ILE A O 1
ATOM 585 N N . ALA A 1 73 ? -8.461 2.625 -15.163 1.00 96.25 73 ALA A N 1
ATOM 586 C CA . ALA A 1 73 ? -7.474 3.699 -15.145 1.00 96.25 73 ALA A CA 1
ATOM 587 C C . ALA A 1 73 ? -7.412 4.376 -13.769 1.00 96.25 73 ALA A C 1
ATOM 589 O O . ALA A 1 73 ? -6.324 4.558 -13.226 1.00 96.25 73 ALA A O 1
ATOM 590 N N . GLU A 1 74 ? -8.571 4.671 -13.175 1.00 96.31 74 GLU A N 1
ATOM 591 C CA . GLU A 1 74 ? -8.652 5.241 -11.826 1.00 96.31 74 GLU A CA 1
ATOM 592 C C . GLU A 1 74 ? -8.048 4.299 -10.780 1.00 96.31 74 GLU A C 1
ATOM 594 O O . GLU A 1 74 ? -7.263 4.738 -9.942 1.00 96.31 74 GLU A O 1
ATOM 599 N N . ASN A 1 75 ? -8.337 2.996 -10.853 1.00 96.06 75 ASN A N 1
ATOM 600 C CA . ASN A 1 75 ? -7.779 2.015 -9.919 1.00 96.06 75 ASN A CA 1
ATOM 601 C C . ASN A 1 75 ? -6.261 1.862 -10.021 1.00 96.06 75 ASN A C 1
ATOM 603 O O . ASN A 1 75 ? -5.601 1.652 -9.005 1.00 96.06 75 ASN A O 1
ATOM 607 N N . ILE A 1 76 ? -5.699 1.945 -11.229 1.00 95.69 76 ILE A N 1
ATOM 608 C CA . ILE A 1 76 ? -4.245 1.913 -11.416 1.00 95.69 76 ILE A CA 1
ATOM 609 C C . ILE A 1 76 ? -3.623 3.195 -10.854 1.00 95.69 76 ILE A C 1
ATOM 611 O O . ILE A 1 76 ? -2.676 3.115 -10.071 1.00 95.69 76 ILE A O 1
ATOM 615 N N . LEU A 1 77 ? -4.173 4.363 -11.203 1.00 96.19 77 LEU A N 1
ATOM 616 C CA . LEU A 1 77 ? -3.654 5.661 -10.767 1.00 96.19 77 LEU A CA 1
ATOM 617 C C . LEU A 1 77 ? -3.700 5.812 -9.241 1.00 96.19 77 LEU A C 1
ATOM 619 O O . LEU A 1 77 ? -2.743 6.272 -8.622 1.00 96.19 77 LEU A O 1
ATOM 623 N N . LEU A 1 78 ? -4.805 5.390 -8.628 1.00 96.50 78 LEU A N 1
ATOM 624 C CA . LEU A 1 78 ? -5.038 5.515 -7.193 1.00 96.50 78 LEU A CA 1
ATOM 625 C C . LEU A 1 78 ? -4.506 4.326 -6.391 1.00 96.50 78 LEU A C 1
ATOM 627 O O . LEU A 1 78 ? -4.709 4.290 -5.181 1.00 96.50 78 LEU A O 1
ATOM 631 N N . HIS A 1 79 ? -3.810 3.366 -7.005 1.00 95.00 79 HIS A N 1
ATOM 632 C CA . HIS A 1 79 ? -3.405 2.136 -6.322 1.00 95.00 79 HIS A CA 1
ATOM 633 C C . HIS A 1 79 ? -2.602 2.397 -5.036 1.00 95.00 79 HIS A C 1
ATOM 635 O O . HIS A 1 79 ? -2.907 1.837 -3.981 1.00 95.00 79 HIS A O 1
ATOM 641 N N . PHE A 1 80 ? -1.614 3.293 -5.095 1.00 93.31 80 PHE A N 1
ATOM 642 C CA . PHE A 1 80 ? -0.820 3.656 -3.918 1.00 93.31 80 PHE A CA 1
ATOM 643 C C . PHE A 1 80 ? -1.637 4.421 -2.873 1.00 93.31 80 PHE A C 1
ATOM 645 O O . PHE A 1 80 ? -1.456 4.192 -1.679 1.00 93.31 80 PHE A O 1
ATOM 652 N N . VAL A 1 81 ? -2.578 5.269 -3.302 1.00 95.81 81 VAL A N 1
ATOM 653 C CA . VAL A 1 81 ? -3.507 5.967 -2.398 1.00 95.81 81 VAL A CA 1
ATOM 654 C C . VAL A 1 81 ? -4.418 4.960 -1.689 1.00 95.81 81 VAL A C 1
ATOM 656 O O . VAL A 1 81 ? -4.638 5.068 -0.485 1.00 95.81 81 VAL A O 1
ATOM 659 N N . GLN A 1 82 ? -4.905 3.936 -2.393 1.00 94.94 82 GLN A N 1
ATOM 660 C CA . GLN A 1 82 ? -5.710 2.854 -1.817 1.00 94.94 82 GLN A CA 1
ATOM 661 C C . GLN A 1 82 ? -4.915 2.048 -0.784 1.00 94.94 82 GLN A C 1
ATOM 663 O O . GLN A 1 82 ? -5.415 1.800 0.312 1.00 94.94 82 GLN A O 1
ATOM 668 N N . LEU A 1 83 ? -3.670 1.670 -1.098 1.00 96.25 83 LEU A N 1
ATOM 669 C CA . LEU A 1 83 ? -2.806 0.964 -0.149 1.00 96.25 83 LEU A CA 1
ATOM 670 C C . LEU A 1 83 ? -2.464 1.832 1.065 1.00 96.25 83 LEU A C 1
ATOM 672 O O . LEU A 1 83 ? -2.481 1.331 2.184 1.00 96.25 83 LEU A O 1
ATOM 676 N N . TYR A 1 84 ? -2.211 3.127 0.882 1.00 96.44 84 TYR A N 1
ATOM 677 C CA . TYR A 1 84 ? -1.988 4.048 1.996 1.00 96.44 84 TYR A CA 1
ATOM 678 C C .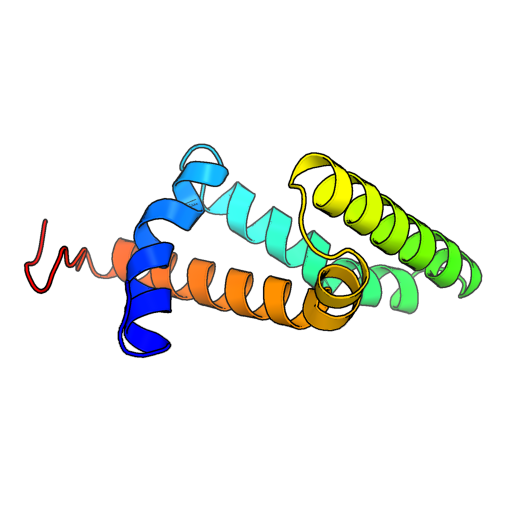 TYR A 1 84 ? -3.203 4.100 2.937 1.00 96.44 84 TYR A C 1
ATOM 680 O O . TYR A 1 84 ? -3.063 3.897 4.143 1.00 96.44 84 TYR A O 1
ATOM 688 N N . ASN A 1 85 ? -4.408 4.261 2.380 1.00 96.25 85 ASN A N 1
ATOM 689 C CA . ASN A 1 85 ? -5.655 4.234 3.148 1.00 96.25 85 ASN A CA 1
ATOM 690 C C . ASN 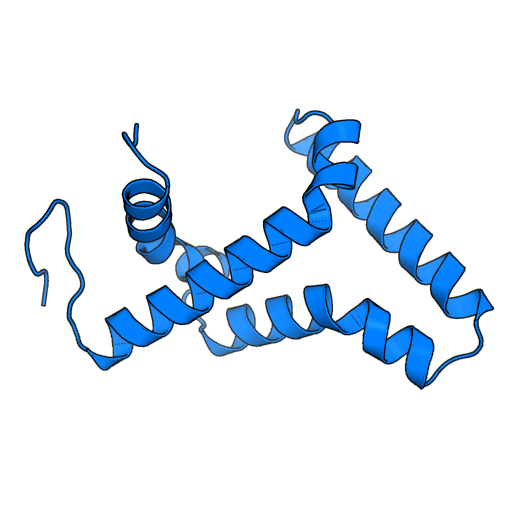A 1 85 ? -5.884 2.890 3.855 1.00 96.25 85 ASN A C 1
ATOM 692 O O . ASN A 1 85 ? -6.306 2.873 5.007 1.00 96.25 85 ASN A O 1
ATOM 696 N N . LEU A 1 86 ? -5.556 1.762 3.216 1.00 96.31 86 LEU A N 1
ATOM 697 C CA . LEU A 1 86 ? -5.607 0.446 3.860 1.00 96.31 86 LEU A CA 1
ATOM 698 C C . LEU A 1 86 ? -4.670 0.369 5.076 1.00 96.31 86 LEU A C 1
ATOM 700 O O . LEU A 1 86 ? -5.029 -0.213 6.098 1.00 96.31 86 LEU A O 1
ATOM 704 N N . GLY A 1 87 ? -3.494 0.993 4.991 1.00 96.06 87 GLY A N 1
ATOM 705 C CA . GLY A 1 87 ? -2.563 1.120 6.112 1.00 96.06 87 GLY A CA 1
ATOM 706 C C . GLY A 1 87 ? -3.166 1.911 7.268 1.00 96.06 87 GLY A C 1
ATOM 707 O O . GLY A 1 87 ? -3.144 1.444 8.407 1.00 96.06 87 GLY A O 1
ATOM 708 N N . LEU A 1 88 ? -3.776 3.063 6.971 1.00 95.44 88 LEU A N 1
ATOM 709 C CA . LEU A 1 88 ? -4.481 3.867 7.972 1.00 95.44 88 LEU A CA 1
ATOM 710 C C . LEU A 1 88 ? -5.623 3.086 8.629 1.00 95.44 88 LEU A C 1
ATOM 712 O O . LEU A 1 88 ? -5.710 3.081 9.855 1.00 95.44 88 LEU A O 1
ATOM 716 N N . LEU A 1 89 ? -6.445 2.378 7.849 1.00 95.12 89 LEU A N 1
ATOM 717 C CA . LEU A 1 89 ? -7.527 1.532 8.365 1.00 95.12 89 LEU A CA 1
ATOM 718 C C . LEU A 1 89 ? -7.003 0.437 9.303 1.00 95.12 89 LEU A C 1
ATOM 720 O O . LEU A 1 89 ? -7.570 0.215 10.372 1.00 95.12 89 LEU A O 1
ATOM 724 N N . ASN A 1 90 ? -5.902 -0.226 8.938 1.00 93.75 90 ASN A N 1
ATOM 725 C CA . ASN A 1 90 ? -5.273 -1.238 9.787 1.00 93.75 90 ASN A CA 1
ATOM 726 C C . ASN A 1 90 ? -4.782 -0.637 11.114 1.00 93.75 90 ASN A C 1
ATOM 728 O O . ASN A 1 90 ? -5.051 -1.206 12.172 1.00 93.75 90 ASN A O 1
ATOM 732 N N . ILE A 1 91 ? -4.115 0.523 11.078 1.00 92.94 91 ILE A N 1
ATOM 733 C CA . ILE A 1 91 ? -3.632 1.225 12.281 1.00 92.94 91 ILE A CA 1
ATOM 734 C C . ILE A 1 91 ? -4.802 1.614 13.191 1.00 92.94 91 ILE A C 1
ATOM 736 O O . ILE A 1 91 ? -4.771 1.314 14.386 1.00 92.94 91 ILE A O 1
ATOM 740 N N . HIS A 1 92 ? -5.856 2.221 12.636 1.00 91.19 92 HIS A N 1
ATOM 741 C CA . HIS A 1 92 ? -7.043 2.588 13.409 1.00 91.19 92 HIS A CA 1
ATOM 742 C C . HIS A 1 92 ? -7.683 1.343 14.029 1.00 91.19 92 HIS A C 1
ATOM 744 O O . HIS A 1 92 ? -7.941 1.319 15.231 1.00 91.19 92 HIS A O 1
ATOM 750 N N . SER A 1 93 ? -7.837 0.258 13.265 1.00 89.94 93 SER A N 1
ATOM 751 C CA . SER A 1 93 ? -8.456 -0.979 13.757 1.00 89.94 93 SER A CA 1
ATOM 752 C C . SER A 1 93 ? -7.695 -1.591 14.936 1.00 89.94 93 SER A C 1
ATOM 754 O O . SER A 1 93 ? -8.298 -2.063 15.903 1.00 89.94 93 SER A O 1
ATOM 756 N N . ILE A 1 94 ? -6.361 -1.549 14.891 1.00 89.44 94 ILE A N 1
ATOM 757 C CA . ILE A 1 94 ? -5.503 -1.997 15.994 1.00 89.44 94 ILE A CA 1
ATOM 758 C C . ILE A 1 94 ? -5.697 -1.099 17.219 1.00 89.44 94 ILE A C 1
ATOM 760 O O . ILE A 1 94 ? -5.874 -1.613 18.325 1.00 89.44 94 ILE A O 1
ATOM 764 N N . ASN A 1 95 ? -5.733 0.222 17.034 1.00 87.12 95 ASN A N 1
ATOM 765 C CA . ASN A 1 95 ? -5.961 1.168 18.125 1.00 87.12 95 ASN A CA 1
ATOM 766 C C . ASN A 1 95 ? -7.326 0.953 18.797 1.00 87.12 95 ASN A C 1
ATOM 768 O O . ASN A 1 95 ? -7.395 0.926 20.025 1.00 87.12 95 ASN A O 1
ATOM 772 N N . HIS A 1 96 ? -8.402 0.717 18.035 1.00 84.62 96 HIS A N 1
ATOM 773 C CA . HIS A 1 96 ? -9.714 0.392 18.615 1.00 84.62 96 HIS A CA 1
ATOM 774 C C . HIS A 1 96 ? -9.699 -0.919 19.396 1.00 84.62 96 HIS A C 1
ATOM 776 O O . HIS A 1 96 ? -10.285 -0.990 20.477 1.00 84.62 96 HIS A O 1
ATOM 782 N N . LYS A 1 97 ? -8.993 -1.942 18.896 1.00 82.06 97 LYS A N 1
ATOM 783 C CA . LYS A 1 97 ? -8.831 -3.213 19.609 1.00 82.06 97 LYS A CA 1
ATOM 784 C C . LYS A 1 97 ? -8.116 -3.030 20.948 1.00 82.06 97 LYS A C 1
ATOM 786 O O . LYS A 1 97 ? -8.558 -3.596 21.944 1.00 82.06 97 LYS A O 1
ATOM 791 N N . ILE A 1 98 ? -7.023 -2.264 20.967 1.00 80.12 98 ILE A N 1
ATOM 792 C CA . ILE A 1 98 ? -6.227 -2.017 22.179 1.00 80.12 98 ILE A CA 1
ATOM 793 C C . ILE A 1 98 ? -7.034 -1.190 23.186 1.00 80.12 98 ILE A C 1
ATOM 795 O O . ILE A 1 98 ? -7.108 -1.552 24.358 1.00 80.12 98 ILE A O 1
ATOM 799 N N . ASN A 1 99 ? -7.692 -0.127 22.722 1.00 77.06 99 ASN A N 1
ATOM 800 C CA . ASN A 1 99 ? -8.418 0.806 23.583 1.00 77.06 99 ASN A CA 1
ATOM 801 C C . ASN A 1 99 ? -9.824 0.321 23.983 1.00 77.06 99 ASN A C 1
ATOM 803 O O . ASN A 1 99 ? -10.481 0.996 24.767 1.00 77.06 99 ASN A O 1
ATOM 807 N N . LYS A 1 100 ? -10.307 -0.813 23.442 1.00 66.25 100 LYS A N 1
ATOM 808 C CA . LYS A 1 100 ? -11.680 -1.346 23.618 1.00 66.25 100 LYS A CA 1
ATOM 809 C C . LYS A 1 100 ? -12.797 -0.332 23.326 1.00 66.25 100 LYS A C 1
ATOM 811 O O . LYS A 1 100 ? -13.928 -0.485 23.777 1.00 66.25 100 LYS A O 1
ATOM 816 N N . ASN A 1 101 ? -12.495 0.686 22.528 1.00 62.53 101 ASN A N 1
ATOM 817 C CA . ASN A 1 101 ? -13.410 1.772 22.198 1.00 62.53 101 ASN A CA 1
ATOM 818 C C . ASN A 1 101 ? -14.027 1.533 20.821 1.00 62.53 101 ASN A C 1
ATOM 820 O O . ASN A 1 101 ? -13.873 2.351 19.914 1.00 62.53 101 ASN A O 1
ATOM 824 N N . TYR A 1 102 ? -14.699 0.397 20.631 1.00 62.47 102 TYR A N 1
ATOM 825 C CA . TYR A 1 102 ? -15.480 0.193 19.414 1.00 62.47 102 TYR A CA 1
ATOM 826 C C . TYR A 1 102 ? -16.704 1.097 19.477 1.00 62.47 102 TYR A C 1
ATOM 828 O O . TYR A 1 102 ? -17.636 0.832 20.224 1.00 62.47 102 TYR A O 1
ATOM 836 N N . GLN A 1 103 ? -16.712 2.190 18.718 1.00 62.28 103 GLN A N 1
ATOM 837 C CA . GLN A 1 103 ? -17.846 3.106 18.708 1.00 62.28 103 GLN A CA 1
ATOM 838 C C . GLN A 1 103 ? -18.759 2.816 17.523 1.00 62.28 103 GLN A C 1
ATOM 840 O O . GLN A 1 103 ? -18.386 3.044 16.381 1.00 62.28 103 GLN A O 1
ATOM 845 N N . TRP A 1 104 ? -19.985 2.348 17.736 1.00 57.94 104 TRP A N 1
ATOM 846 C CA . TRP A 1 104 ? -20.991 2.241 16.678 1.00 57.94 104 TRP A CA 1
ATOM 847 C C . TRP A 1 104 ? -21.917 3.448 16.695 1.00 57.94 104 TRP A C 1
ATOM 849 O O . TRP A 1 104 ? -22.664 3.639 17.653 1.00 57.94 104 TRP A O 1
ATOM 859 N N . LYS A 1 105 ? -21.884 4.263 15.630 1.00 57.44 105 LYS A N 1
ATOM 860 C CA . LYS A 1 105 ? -22.726 5.466 15.493 1.00 57.44 105 LYS A CA 1
ATOM 861 C C . LYS A 1 105 ? -22.690 6.354 16.755 1.00 57.44 105 LYS A C 1
ATOM 863 O O . LYS A 1 105 ? -23.734 6.738 17.274 1.00 57.44 105 LYS A O 1
ATOM 868 N N . GLY A 1 106 ? -21.491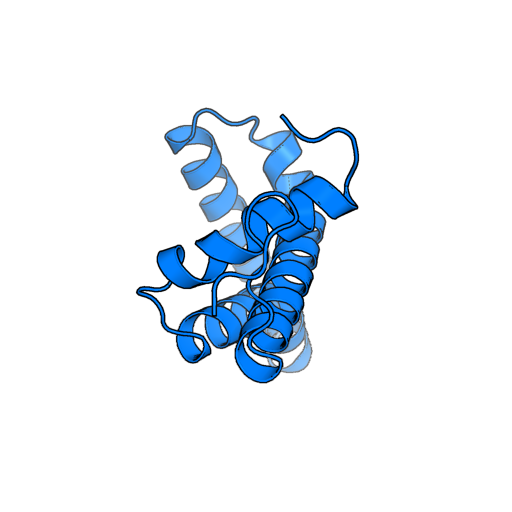 6.601 17.291 1.00 63.00 106 GLY A N 1
ATOM 869 C CA . GLY A 1 106 ? -21.285 7.420 18.493 1.00 63.00 106 GLY A CA 1
ATOM 870 C C . GLY A 1 106 ? -21.532 6.720 19.838 1.00 63.00 106 GLY A C 1
ATOM 871 O O . GLY A 1 106 ? -21.528 7.385 20.868 1.00 63.00 106 GLY A O 1
ATOM 872 N N . ARG A 1 107 ? -21.748 5.396 19.872 1.00 58.81 107 ARG A N 1
ATOM 873 C CA . ARG A 1 107 ? -21.944 4.629 21.118 1.00 58.81 107 ARG A CA 1
ATOM 874 C C . ARG A 1 107 ? -20.843 3.597 21.303 1.00 58.81 107 ARG A C 1
ATOM 876 O O . ARG A 1 107 ? -20.593 2.828 20.382 1.00 58.81 107 ARG A O 1
ATOM 883 N N . ILE A 1 108 ? -20.224 3.551 22.480 1.00 61.78 108 ILE A N 1
ATOM 884 C CA . ILE A 1 108 ? -19.242 2.515 22.823 1.00 61.78 108 ILE A CA 1
ATOM 885 C C . ILE A 1 108 ? -19.974 1.168 22.909 1.00 61.78 108 ILE A C 1
ATOM 887 O O . ILE A 1 108 ? -20.920 1.022 23.679 1.00 61.78 108 ILE A O 1
ATOM 891 N N . ILE A 1 109 ? -19.547 0.203 22.101 1.00 65.38 109 ILE A N 1
ATOM 892 C CA . ILE A 1 109 ? -19.915 -1.204 22.199 1.00 65.38 109 ILE A CA 1
ATOM 893 C C . ILE A 1 109 ? -18.689 -1.918 22.770 1.00 65.38 109 ILE A C 1
ATOM 895 O O . ILE A 1 109 ? -17.804 -2.341 22.029 1.00 65.38 109 ILE A O 1
ATOM 899 N N . THR A 1 110 ? -18.591 -1.944 24.096 1.00 52.88 110 THR A N 1
ATOM 900 C CA . THR A 1 110 ? -17.665 -2.837 24.811 1.00 52.88 110 THR A CA 1
ATOM 901 C C . THR A 1 110 ? -18.118 -4.280 24.712 1.00 52.88 110 THR A C 1
ATOM 903 O O . THR A 1 110 ? -19.345 -4.497 24.834 1.00 52.88 110 THR A O 1
#

Organism: NCBI:txid1076179

Radius of gyration: 16.51 Å; chains: 1; bounding box: 41×27×40 Å

Sequence (110 aa):
MYDNYEDALEGFTKNVIAFFGNSYVAAILFWLISFGGIICIVSVLPLWWTLIYILMIIATRIFISSTSRQNIAENILLHFVQLYNLGLLNIHSINHKINKNYQWKGRIIT

pLDDT: mean 90.08, std 10.82, range [52.88, 98.0]